Protein AF-A0A1Q3P8H7-F1 (afdb_monomer)

pLDDT: mean 76.1, std 19.23, range [32.09, 96.62]

Mean predicted aligned error: 11.78 Å

Nearest PDB structures (foldseek):
  8ebb-assembly1_A  TM=4.061E-01  e=4.211E+00  Fusarium oxysporum f. sp. lycopersici
  3k8h-assembly1_A  TM=2.492E-01  e=1.993E+00  Treponema pallidum
  5udn-assembly2_A  TM=1.879E-01  e=2.218E+00  Streptococcus pyogenes MGAS5005
  8qft-assembly1_A  TM=1.786E-01  e=2.468E+00  Clostridium botulinum
  3mdb-assembly2_D  TM=1.319E-01  e=9.901E+00  Homo sapiens

Foldseek 3Di:
DPCPVVVVVVVVVVVPPDPDQCPPWDKAQDDDPPFDWFDDPNWTWTDDQRWTWGDDPNTTTTDDDDFFGKDLDDHQQWDWAADPNAIWTDDPHWIWHDPDVSMITTHDDDCSQVVPPPDWALDDDPPWDWDRRRNDTWTDDPFWIWDWDAGPVRRITTGTDHGDD

Solvent-accessible surface area (backbone atoms only — not comparable to full-atom values): 9863 Å² total; per-residue (Å²): 142,83,60,70,73,57,56,56,53,52,54,55,60,68,67,63,72,83,78,75,84,75,68,78,76,47,72,39,74,70,78,66,91,84,39,44,81,40,76,47,96,91,43,66,28,38,36,48,81,67,45,32,32,36,77,47,91,92,28,26,30,57,46,81,79,58,72,71,36,62,39,70,67,80,40,71,34,45,39,80,26,43,52,96,92,43,74,33,38,34,43,95,95,41,37,28,37,79,74,47,95,70,30,33,26,30,43,74,77,60,61,70,54,64,76,65,46,86,56,61,30,74,58,83,62,90,82,54,42,82,42,72,43,66,87,38,78,34,34,34,42,92,50,38,34,27,39,81,43,70,46,96,88,69,50,55,26,36,39,78,72,35,26,61,134

Secondary structure (DSSP, 8-state):
--SHHHHHHHHHHHTT----------EESS--TTPEEEEETTEEEEEETTEEEEEETTEEEEEPPPTT-EESSPPTTPEEEEETTEEEEEETTEEEEEEETTEEEEEPPPHHHHHT----BSSPPTTPEEEEETTEEEEEETTEEEEEEE-TTS-EEEEEEEE--

Structure (mmCIF, N/CA/C/O backbone):
data_AF-A0A1Q3P8H7-F1
#
_entry.id   AF-A0A1Q3P8H7-F1
#
loop_
_atom_site.group_PDB
_atom_site.id
_atom_site.type_symbol
_atom_site.label_atom_id
_atom_site.label_alt_id
_atom_site.label_comp_id
_atom_site.label_asym_id
_atom_site.label_entity_id
_atom_site.label_seq_id
_atom_site.pdbx_PDB_ins_code
_atom_site.Cartn_x
_atom_site.Cartn_y
_atom_site.Cartn_z
_atom_site.occupancy
_atom_site.B_iso_or_equiv
_atom_site.auth_seq_id
_atom_site.auth_comp_id
_atom_site.auth_asym_id
_atom_site.auth_atom_id
_atom_site.pdbx_PDB_model_num
ATOM 1 N N . MET A 1 1 ? 49.990 -7.286 13.736 1.00 48.94 1 MET A N 1
ATOM 2 C CA . MET A 1 1 ? 48.854 -6.511 14.294 1.00 48.94 1 MET A CA 1
ATOM 3 C C . MET A 1 1 ? 48.051 -5.781 13.198 1.00 48.94 1 MET A C 1
ATOM 5 O O . MET A 1 1 ? 47.917 -4.568 13.252 1.00 48.94 1 MET A O 1
ATOM 9 N N . LYS A 1 2 ? 47.523 -6.482 12.177 1.00 50.12 2 LYS A N 1
ATOM 10 C CA . LYS A 1 2 ? 46.720 -5.855 11.090 1.00 50.12 2 LYS A CA 1
ATOM 11 C C . LYS A 1 2 ? 45.464 -6.645 10.671 1.00 50.12 2 LYS A C 1
ATOM 13 O O . LYS A 1 2 ? 44.780 -6.251 9.735 1.00 50.12 2 LYS A O 1
ATOM 18 N N . THR A 1 3 ? 45.128 -7.731 11.366 1.00 46.44 3 THR A N 1
ATOM 19 C CA . THR A 1 3 ? 43.982 -8.600 11.026 1.00 46.44 3 THR A CA 1
ATOM 20 C C . THR A 1 3 ? 42.871 -8.597 12.080 1.00 46.44 3 THR A C 1
ATOM 22 O O . THR A 1 3 ? 41.725 -8.865 11.736 1.00 46.44 3 THR A O 1
ATOM 25 N N . LEU A 1 4 ? 43.153 -8.193 13.327 1.00 40.34 4 LEU A N 1
ATOM 26 C CA . LEU A 1 4 ? 42.159 -8.167 14.412 1.00 40.34 4 LEU A CA 1
ATOM 27 C C . LEU A 1 4 ? 41.068 -7.089 14.213 1.00 40.34 4 LEU A C 1
ATOM 29 O O . LEU A 1 4 ? 39.893 -7.358 14.443 1.00 40.34 4 LEU A O 1
ATOM 33 N N . ASN A 1 5 ? 41.418 -5.911 13.674 1.00 35.06 5 ASN A N 1
ATOM 34 C CA . ASN A 1 5 ? 40.445 -4.837 13.400 1.00 35.06 5 ASN A CA 1
ATOM 35 C C . ASN A 1 5 ? 39.516 -5.122 12.209 1.00 35.06 5 ASN A C 1
ATOM 37 O O . ASN A 1 5 ? 38.523 -4.424 12.042 1.00 35.06 5 ASN A O 1
ATOM 41 N N . ARG A 1 6 ? 39.809 -6.128 11.373 1.00 42.66 6 ARG A N 1
ATOM 42 C CA . ARG A 1 6 ? 38.936 -6.499 10.244 1.00 42.66 6 ARG A CA 1
ATOM 43 C C . ARG A 1 6 ? 37.818 -7.448 10.674 1.00 42.66 6 ARG A C 1
ATOM 45 O O . ARG A 1 6 ? 36.704 -7.324 10.179 1.00 42.66 6 ARG A O 1
ATOM 52 N N . LEU A 1 7 ? 38.091 -8.326 11.642 1.00 34.97 7 LEU A N 1
ATOM 53 C CA . LEU A 1 7 ? 37.090 -9.242 12.193 1.00 34.97 7 LEU A CA 1
ATOM 54 C C . LEU A 1 7 ? 36.065 -8.504 13.072 1.00 34.97 7 LEU A C 1
ATOM 56 O O . LEU A 1 7 ? 34.875 -8.791 13.006 1.00 34.97 7 LEU A O 1
ATOM 60 N N . LEU A 1 8 ? 36.515 -7.502 13.839 1.00 34.69 8 LEU A N 1
ATOM 61 C CA . LEU A 1 8 ? 35.644 -6.705 14.710 1.00 34.69 8 LEU A CA 1
ATOM 62 C C . LEU A 1 8 ? 34.681 -5.804 13.910 1.00 34.69 8 LEU A C 1
ATOM 64 O O . LEU A 1 8 ? 33.526 -5.650 14.294 1.00 34.69 8 LEU A O 1
ATOM 68 N N . VAL A 1 9 ? 35.115 -5.284 12.753 1.00 39.12 9 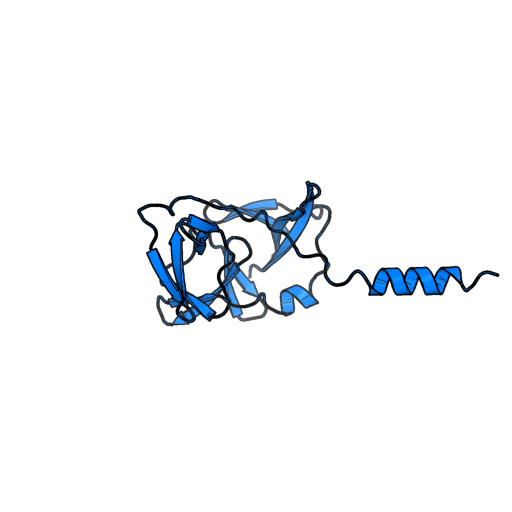VAL A N 1
ATOM 69 C CA . VAL A 1 9 ? 34.249 -4.524 11.827 1.00 39.12 9 VAL A CA 1
ATOM 70 C C . VAL A 1 9 ? 33.222 -5.433 11.136 1.00 39.12 9 VAL A C 1
ATOM 72 O O . VAL A 1 9 ? 32.076 -5.022 10.973 1.00 39.12 9 VAL A O 1
ATOM 75 N N . MET A 1 10 ? 33.572 -6.682 10.798 1.00 39.34 10 MET A N 1
ATOM 76 C CA . MET A 1 10 ? 32.607 -7.630 10.214 1.00 39.34 10 MET A CA 1
ATOM 77 C C . MET A 1 10 ? 31.563 -8.131 11.224 1.00 39.34 10 MET A C 1
ATOM 79 O O . MET A 1 10 ? 30.403 -8.296 10.856 1.00 39.34 10 MET A O 1
ATOM 83 N N . ILE A 1 11 ? 31.925 -8.293 12.502 1.00 32.34 11 ILE A N 1
ATOM 84 C CA . ILE A 1 11 ? 30.961 -8.635 13.564 1.00 32.34 11 ILE A CA 1
ATOM 85 C C . ILE A 1 11 ? 30.019 -7.451 13.858 1.00 32.34 11 ILE A C 1
ATOM 87 O O . ILE A 1 11 ? 28.828 -7.665 14.069 1.00 32.34 11 ILE A O 1
ATOM 91 N N . MET A 1 12 ? 30.496 -6.201 13.774 1.00 33.84 12 MET A N 1
ATOM 92 C CA . MET A 1 12 ? 29.629 -5.016 13.898 1.00 33.84 12 MET A CA 1
ATOM 93 C C . MET A 1 12 ? 28.712 -4.794 12.677 1.00 33.84 12 MET A C 1
ATOM 95 O O . MET A 1 12 ? 27.598 -4.299 12.839 1.00 33.84 12 MET A O 1
ATOM 99 N N . MET A 1 13 ? 29.113 -5.226 11.473 1.00 36.31 13 MET A N 1
ATOM 100 C CA . MET A 1 13 ? 28.232 -5.235 10.291 1.00 36.31 13 MET A CA 1
ATOM 101 C C . MET A 1 13 ? 27.178 -6.354 10.326 1.00 36.31 13 MET A C 1
ATOM 103 O O . MET A 1 13 ? 26.072 -6.154 9.833 1.00 36.31 13 MET A O 1
ATOM 107 N N . ALA A 1 14 ? 27.469 -7.502 10.947 1.00 36.66 14 ALA A N 1
ATOM 108 C CA . ALA A 1 14 ? 26.502 -8.595 11.109 1.00 36.66 14 ALA A CA 1
ATOM 109 C C . ALA A 1 14 ? 25.494 -8.362 12.257 1.00 36.66 14 ALA A C 1
ATOM 111 O O . ALA A 1 14 ? 24.408 -8.938 12.246 1.00 36.66 14 ALA A O 1
ATOM 112 N N . LEU A 1 15 ? 25.804 -7.469 13.207 1.00 32.09 15 LEU A N 1
ATOM 113 C CA . LEU A 1 15 ? 24.897 -7.032 14.280 1.00 32.09 15 LEU A CA 1
ATOM 114 C C . LEU A 1 15 ? 24.104 -5.755 13.931 1.00 32.09 15 LEU A C 1
ATOM 116 O O . LEU A 1 15 ? 23.605 -5.069 14.817 1.00 32.09 15 LEU A O 1
ATOM 120 N N . SER A 1 16 ? 24.004 -5.425 12.639 1.00 37.41 16 SER A N 1
ATOM 121 C CA . SER A 1 16 ? 23.152 -4.342 12.119 1.00 37.41 16 SER A CA 1
ATOM 122 C C . SER A 1 16 ? 21.854 -4.860 11.479 1.00 37.41 16 SER A C 1
ATOM 124 O O . SER A 1 16 ? 21.124 -4.096 10.851 1.00 37.41 16 SER A O 1
ATOM 126 N N . LEU A 1 17 ? 21.533 -6.152 11.636 1.00 41.47 17 LEU A N 1
ATOM 127 C CA . LEU A 1 17 ? 20.167 -6.631 11.431 1.00 41.47 17 LEU A CA 1
ATOM 128 C C . LEU A 1 17 ? 19.306 -6.212 12.633 1.00 41.47 17 LEU A C 1
ATOM 130 O O . LEU A 1 17 ? 19.651 -6.518 13.772 1.00 41.47 17 LEU A O 1
ATOM 134 N N . HIS A 1 18 ? 18.152 -5.607 12.338 1.00 43.00 18 HIS A N 1
ATOM 135 C CA . HIS A 1 18 ? 17.068 -5.207 13.253 1.00 43.00 18 HIS A CA 1
ATOM 136 C C . HIS A 1 18 ? 17.137 -3.789 13.848 1.00 43.00 18 HIS A C 1
ATOM 138 O O . HIS A 1 18 ? 16.864 -3.589 15.029 1.00 43.00 18 HIS A O 1
ATOM 144 N N . ALA A 1 19 ? 17.376 -2.771 13.018 1.00 32.09 19 ALA A N 1
ATOM 145 C CA . ALA A 1 19 ? 16.872 -1.431 13.322 1.00 32.09 19 ALA A CA 1
ATOM 146 C C . ALA A 1 19 ? 15.465 -1.283 12.722 1.00 32.09 19 ALA A C 1
ATOM 148 O O . ALA A 1 19 ? 15.285 -1.083 11.523 1.00 32.09 19 ALA A O 1
ATOM 149 N N . ASN A 1 20 ? 14.483 -1.491 13.596 1.00 40.59 20 ASN A N 1
ATOM 150 C CA . ASN A 1 20 ? 13.058 -1.225 13.446 1.00 40.59 20 ASN A CA 1
ATOM 151 C C . ASN A 1 20 ? 12.795 0.004 12.552 1.00 40.59 20 ASN A C 1
ATOM 153 O O . ASN A 1 20 ? 13.180 1.112 12.917 1.00 40.59 20 ASN A O 1
ATOM 157 N N . ALA A 1 21 ? 12.159 -0.195 11.393 1.00 38.22 21 ALA A N 1
ATOM 158 C CA . ALA A 1 21 ? 11.635 0.886 10.564 1.00 38.22 21 ALA A CA 1
ATOM 159 C C . ALA A 1 21 ? 10.493 1.556 11.340 1.00 38.22 21 ALA A C 1
ATOM 161 O O . ALA A 1 21 ? 9.335 1.140 11.262 1.00 38.22 21 ALA A O 1
ATOM 162 N N . GLN A 1 22 ? 10.828 2.552 12.153 1.00 40.44 22 GLN A N 1
ATOM 163 C CA . GLN A 1 22 ? 9.915 3.262 13.027 1.00 40.44 22 GLN A CA 1
ATOM 164 C C . GLN A 1 22 ? 9.149 4.306 12.206 1.00 40.44 22 GLN A C 1
ATOM 166 O O . GLN A 1 22 ? 9.232 5.515 12.418 1.00 40.44 22 GLN A O 1
ATOM 171 N N . SER A 1 23 ? 8.311 3.811 11.288 1.00 44.38 23 SER A N 1
ATOM 172 C CA . SER A 1 23 ? 7.213 4.576 10.702 1.00 44.38 23 SER A CA 1
ATOM 173 C C . SER A 1 23 ? 6.523 5.351 11.822 1.00 44.38 23 SER A C 1
ATOM 175 O O . SER A 1 23 ? 5.985 4.720 12.735 1.00 44.38 23 SER A O 1
ATOM 177 N N . SER A 1 24 ? 6.596 6.689 11.807 1.00 50.59 24 SER A N 1
ATOM 178 C CA . SER A 1 24 ? 6.070 7.525 12.888 1.00 50.59 24 SER A CA 1
ATOM 179 C C . SER A 1 24 ? 4.635 7.109 13.185 1.00 50.59 24 SER A C 1
ATOM 181 O O . SER A 1 24 ? 3.733 7.281 12.360 1.00 50.59 24 SER A O 1
ATOM 183 N N . VAL A 1 25 ? 4.445 6.489 14.349 1.00 61.34 25 VAL A N 1
ATOM 184 C CA . VAL A 1 25 ? 3.178 5.881 14.737 1.00 61.34 25 VAL A CA 1
ATOM 185 C C . VAL A 1 25 ? 2.180 7.013 14.939 1.00 61.34 25 VAL A C 1
ATOM 187 O O . VAL A 1 25 ? 2.146 7.664 15.980 1.00 61.34 25 VAL A O 1
ATOM 190 N N . THR A 1 26 ? 1.398 7.302 13.901 1.00 83.69 26 THR A N 1
ATOM 191 C CA . THR A 1 26 ? 0.453 8.417 13.921 1.00 83.69 26 THR A CA 1
ATOM 192 C C . THR A 1 26 ? -0.777 7.982 14.701 1.00 83.69 26 THR A C 1
ATOM 194 O O . THR A 1 26 ? -1.572 7.166 14.228 1.00 83.69 26 THR A O 1
ATOM 197 N N . VAL A 1 27 ? -0.922 8.518 15.912 1.00 88.69 27 VAL A N 1
ATOM 198 C CA . VAL A 1 27 ? -2.063 8.252 16.791 1.00 88.69 27 VAL A CA 1
ATOM 199 C C . VAL A 1 27 ? -3.097 9.358 16.628 1.00 88.69 27 VAL A C 1
ATOM 201 O O . VAL A 1 27 ? -2.793 10.543 16.739 1.00 88.69 27 VAL A O 1
ATOM 204 N N . ILE A 1 28 ? -4.344 8.970 16.383 1.00 88.56 28 ILE A N 1
ATOM 205 C CA . ILE A 1 28 ? -5.472 9.883 16.218 1.00 88.56 28 ILE A CA 1
ATOM 206 C C . ILE A 1 28 ? -6.596 9.524 17.178 1.00 88.56 28 ILE A C 1
ATOM 208 O O . ILE A 1 28 ? -6.812 8.368 17.541 1.00 88.56 28 ILE A O 1
ATOM 212 N N . ARG A 1 29 ? -7.385 10.526 17.564 1.00 91.38 29 ARG A N 1
ATOM 213 C CA . ARG A 1 29 ? -8.510 10.308 18.478 1.00 91.38 29 ARG A CA 1
ATOM 214 C C . ARG A 1 29 ? -9.645 9.517 17.829 1.00 91.38 29 ARG A C 1
ATOM 216 O O . ARG A 1 29 ? -10.258 8.687 18.495 1.00 91.38 29 ARG A O 1
ATOM 223 N N . ARG A 1 30 ? -9.960 9.803 16.562 1.00 92.00 30 ARG A N 1
ATOM 224 C CA . ARG A 1 30 ? -11.037 9.157 15.798 1.00 92.00 30 ARG A CA 1
ATOM 225 C C . ARG A 1 30 ? -10.683 9.111 14.309 1.00 92.00 30 ARG A C 1
ATOM 227 O O . ARG A 1 30 ? -10.201 10.127 13.811 1.00 92.00 30 ARG A O 1
ATOM 234 N N . PRO A 1 31 ? -10.960 8.002 13.603 1.00 92.19 31 PRO A N 1
ATOM 235 C CA . PRO A 1 31 ? -10.853 7.937 12.152 1.00 92.19 31 PRO A CA 1
ATOM 236 C C . PRO A 1 31 ? -11.831 8.905 11.472 1.00 92.19 31 PRO A C 1
ATOM 238 O O . PRO A 1 31 ? -12.802 9.344 12.104 1.00 92.19 31 PRO A O 1
ATOM 241 N N . PRO A 1 32 ? -11.627 9.199 10.176 1.00 93.44 32 PRO A N 1
ATOM 242 C CA . PRO A 1 32 ? -12.621 9.883 9.359 1.00 93.44 32 PRO A CA 1
ATOM 243 C C . PRO A 1 32 ? -14.004 9.237 9.502 1.00 93.44 32 PRO A C 1
ATOM 245 O O . PRO A 1 32 ? -14.133 8.008 9.543 1.00 93.44 32 PRO A O 1
ATOM 248 N N . ARG A 1 33 ? -15.048 10.069 9.585 1.00 91.38 33 ARG A N 1
ATOM 249 C CA . ARG A 1 33 ? -16.429 9.610 9.829 1.00 91.38 33 ARG A CA 1
ATOM 250 C C . ARG A 1 33 ? -16.941 8.664 8.744 1.00 91.38 33 ARG A C 1
ATOM 252 O O . ARG A 1 33 ? -17.718 7.770 9.041 1.00 91.38 33 ARG A O 1
ATOM 259 N N . GLU A 1 34 ? -16.457 8.841 7.523 1.00 91.50 34 GLU A N 1
ATOM 260 C CA . GLU A 1 34 ? -16.804 8.043 6.344 1.00 91.50 34 GLU A CA 1
ATOM 261 C C . GLU A 1 34 ? -15.940 6.780 6.195 1.00 91.50 34 GLU A C 1
ATOM 263 O O . GLU A 1 34 ? -15.976 6.104 5.165 1.00 91.50 34 GLU A O 1
ATOM 268 N N . SER A 1 35 ? -15.125 6.452 7.203 1.00 91.50 35 SER A N 1
ATOM 269 C CA . SER A 1 35 ? -14.317 5.236 7.172 1.00 91.50 35 SER A CA 1
ATOM 270 C C . SER A 1 35 ? -15.188 3.982 7.073 1.00 91.50 35 SER A C 1
ATOM 272 O O . SER A 1 35 ? -16.194 3.826 7.765 1.00 91.50 35 SER A O 1
ATOM 274 N N . LYS A 1 36 ? -14.764 3.051 6.220 1.00 92.19 36 LYS A N 1
ATOM 275 C CA . LYS A 1 36 ? -15.365 1.721 6.099 1.00 92.19 36 LYS A CA 1
ATOM 276 C C . LYS A 1 36 ? -14.694 0.776 7.085 1.00 92.19 36 LYS A C 1
ATOM 278 O O . LYS A 1 36 ? -13.483 0.843 7.273 1.00 92.19 36 LYS A O 1
ATOM 283 N N . ILE A 1 37 ? -15.463 -0.122 7.690 1.00 94.19 37 ILE A N 1
ATOM 284 C CA . ILE A 1 37 ? -14.904 -1.151 8.570 1.00 94.19 37 ILE A CA 1
ATOM 285 C C . ILE A 1 37 ? -14.508 -2.362 7.728 1.00 94.19 37 ILE A C 1
ATOM 287 O O . ILE A 1 37 ? -15.319 -2.893 6.971 1.00 94.19 37 ILE A O 1
ATOM 291 N N . VAL A 1 38 ? -13.269 -2.811 7.900 1.00 93.81 38 VAL A N 1
ATOM 292 C CA . VAL A 1 38 ? -12.744 -4.057 7.342 1.00 93.81 38 VAL A CA 1
ATOM 293 C C . VAL A 1 38 ? -12.286 -4.935 8.498 1.00 93.81 38 VAL A C 1
ATOM 295 O O . VAL A 1 38 ? -11.595 -4.466 9.400 1.00 93.81 38 VAL A O 1
ATOM 298 N N . VAL A 1 39 ? -12.688 -6.203 8.500 1.00 95.38 39 VAL A N 1
ATOM 299 C CA . VAL A 1 39 ? -12.319 -7.151 9.558 1.00 95.38 39 VAL A CA 1
ATOM 300 C C . VAL A 1 39 ? -11.282 -8.121 9.018 1.00 95.38 39 VAL A C 1
ATOM 302 O O . VAL A 1 39 ? -11.492 -8.729 7.972 1.00 95.38 39 VAL A O 1
ATOM 305 N N . HIS A 1 40 ? -10.179 -8.281 9.741 1.00 95.19 40 HIS A N 1
ATOM 306 C CA . HIS A 1 40 ? -9.145 -9.258 9.423 1.00 95.19 40 HIS A CA 1
ATOM 307 C C . HIS A 1 40 ? -8.578 -9.833 10.721 1.00 95.19 40 HIS A C 1
ATOM 309 O O . HIS A 1 40 ? -8.288 -9.080 11.649 1.00 95.19 40 HIS A O 1
ATOM 315 N N . ALA A 1 41 ? -8.470 -11.163 10.804 1.00 94.06 41 ALA A N 1
ATOM 316 C CA . ALA A 1 41 ? -7.998 -11.883 11.994 1.00 94.06 41 ALA A CA 1
ATOM 317 C C . ALA A 1 41 ? -8.667 -11.422 13.314 1.00 94.06 41 ALA A C 1
ATOM 319 O O . ALA A 1 41 ? -8.012 -11.237 14.335 1.00 94.06 41 ALA A O 1
ATOM 320 N N . GLY A 1 42 ? -9.981 -11.160 13.285 1.00 94.19 42 GLY A N 1
ATOM 321 C CA . GLY A 1 42 ? -10.746 -10.684 14.449 1.00 94.19 42 GLY A CA 1
ATOM 322 C C . GLY A 1 42 ? -10.548 -9.203 14.811 1.00 94.19 42 GLY A C 1
ATOM 323 O O . GLY A 1 42 ? -11.262 -8.683 15.666 1.00 94.19 42 GLY A O 1
ATOM 324 N N . VAL A 1 43 ? -9.643 -8.489 14.138 1.00 95.19 43 VAL A N 1
ATOM 325 C CA . VAL A 1 43 ? -9.395 -7.058 14.349 1.00 95.19 43 VAL A CA 1
ATOM 326 C C . VAL A 1 43 ? -10.231 -6.232 13.373 1.00 95.19 43 VAL A C 1
ATOM 328 O O . VAL A 1 43 ? -10.268 -6.503 12.172 1.00 95.19 43 VAL A O 1
ATOM 331 N N . ARG A 1 44 ? -10.905 -5.198 13.890 1.00 95.19 44 ARG A N 1
ATOM 332 C CA . ARG A 1 44 ? -11.653 -4.219 13.089 1.00 95.19 44 ARG A CA 1
ATOM 333 C C . ARG A 1 44 ? -10.743 -3.056 12.715 1.00 95.19 44 ARG A C 1
ATOM 335 O O . ARG A 1 44 ? -10.328 -2.298 13.586 1.00 95.19 44 ARG A O 1
ATOM 342 N N . TYR A 1 45 ? -10.476 -2.902 11.429 1.00 95.75 45 TYR A N 1
ATOM 343 C CA . TYR A 1 45 ? -9.752 -1.774 10.863 1.00 95.75 45 TYR A CA 1
ATOM 344 C C . TYR A 1 45 ? -10.749 -0.771 10.298 1.00 95.75 45 TYR A C 1
ATOM 346 O O . TYR A 1 45 ? -11.681 -1.146 9.588 1.00 95.75 45 TYR A O 1
ATOM 354 N N . HIS A 1 46 ? -10.539 0.508 10.582 1.00 94.62 46 HIS A N 1
ATOM 355 C CA . HIS A 1 46 ? -11.194 1.579 9.845 1.00 94.62 46 HIS A CA 1
ATOM 356 C C . HIS A 1 46 ? -10.343 1.912 8.628 1.00 94.62 46 HIS A C 1
ATOM 358 O O . HIS A 1 46 ? -9.135 2.087 8.745 1.00 94.62 46 HIS A O 1
ATOM 364 N N . TYR A 1 47 ? -10.967 2.003 7.466 1.00 90.69 47 TYR A N 1
ATOM 365 C CA . TYR A 1 47 ? -10.308 2.264 6.199 1.00 90.69 47 TYR A CA 1
ATOM 366 C C . TYR A 1 47 ? -10.899 3.510 5.550 1.00 90.69 47 TYR A C 1
ATOM 368 O O . TYR A 1 47 ? -12.115 3.603 5.369 1.00 90.69 47 TYR A O 1
ATOM 376 N N . TYR A 1 48 ? -10.046 4.464 5.185 1.00 88.38 48 TYR A N 1
ATOM 377 C CA . TYR A 1 48 ? -10.460 5.669 4.472 1.00 88.38 48 TYR A CA 1
ATOM 378 C C . TYR A 1 48 ? -9.340 6.168 3.558 1.00 88.38 48 TYR A C 1
ATOM 380 O O . TYR A 1 48 ? -8.219 6.377 4.012 1.00 88.38 48 TYR A O 1
ATOM 388 N N . GLY A 1 49 ? -9.632 6.346 2.265 1.00 80.69 49 GLY A N 1
ATOM 389 C CA . GLY A 1 49 ? -8.696 6.955 1.308 1.00 80.69 49 GLY A CA 1
ATOM 390 C C . GLY A 1 49 ? -7.340 6.246 1.168 1.00 80.69 49 GLY A C 1
ATOM 391 O O . GLY A 1 49 ? -6.349 6.896 0.853 1.00 80.69 49 GLY A O 1
ATOM 392 N N . GLY A 1 50 ? -7.263 4.937 1.432 1.00 80.69 50 GLY A N 1
ATOM 393 C CA . GLY A 1 50 ? -5.995 4.194 1.426 1.00 80.69 50 GLY A CA 1
ATOM 394 C C . GLY A 1 50 ? -5.275 4.111 2.773 1.00 80.69 50 GLY A C 1
ATOM 395 O O . GLY A 1 50 ? -4.268 3.418 2.866 1.00 80.69 50 GLY A O 1
ATOM 396 N N . VAL A 1 51 ? -5.785 4.775 3.812 1.00 87.81 51 VAL A N 1
ATOM 397 C CA . VAL A 1 51 ? -5.218 4.757 5.164 1.00 87.81 51 VAL A CA 1
ATOM 398 C C . VAL A 1 51 ? -5.996 3.777 6.035 1.00 87.81 51 VAL A C 1
ATOM 400 O O . VAL A 1 51 ? -7.231 3.776 6.030 1.00 87.81 51 VAL A O 1
ATOM 403 N N . TYR A 1 52 ? -5.270 2.957 6.794 1.00 91.81 52 TYR A N 1
ATOM 404 C CA . TYR A 1 52 ? -5.845 1.995 7.728 1.00 91.81 52 TYR A CA 1
ATOM 405 C C . TYR A 1 52 ? -5.605 2.454 9.157 1.00 91.81 52 TYR A C 1
ATOM 407 O O . TYR A 1 52 ? -4.490 2.810 9.530 1.00 91.81 52 TYR A O 1
ATOM 415 N N . TYR A 1 53 ? -6.658 2.410 9.963 1.00 93.69 53 TYR A N 1
ATOM 416 C CA . TYR A 1 53 ? -6.632 2.780 11.367 1.00 93.69 53 TYR A CA 1
ATOM 417 C C . TYR A 1 53 ? -7.020 1.574 12.213 1.00 93.69 53 TYR A C 1
ATOM 419 O O . TYR A 1 53 ? -8.118 1.026 12.076 1.00 93.69 53 TYR A O 1
ATOM 427 N N . LYS A 1 54 ? -6.122 1.170 13.107 1.00 94.00 54 LYS A N 1
ATOM 428 C CA . LYS A 1 54 ? -6.344 0.086 14.066 1.00 94.00 54 LYS A CA 1
ATOM 429 C C . LYS A 1 54 ? -6.689 0.679 15.439 1.00 94.00 54 LYS A C 1
ATOM 431 O O . LYS A 1 54 ? -6.081 1.682 15.814 1.00 94.00 54 LYS A O 1
ATOM 436 N N . PRO A 1 55 ? -7.624 0.093 16.20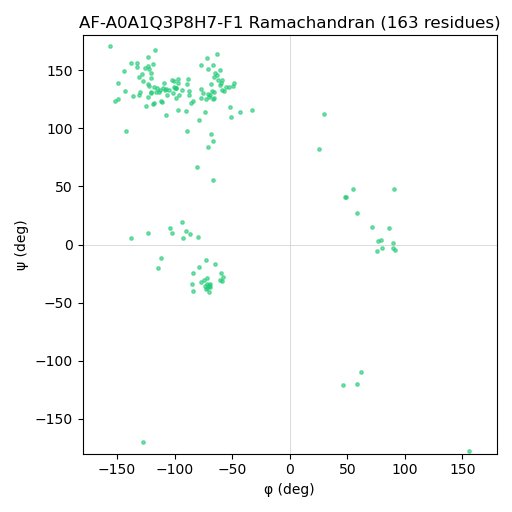4 1.00 93.00 55 PRO A N 1
ATOM 437 C CA . PRO A 1 55 ? -7.858 0.485 17.589 1.00 93.00 55 PRO A CA 1
ATOM 438 C C . PRO A 1 55 ? -6.580 0.402 18.433 1.00 93.00 55 PRO A C 1
ATOM 440 O O . PRO A 1 55 ? -5.840 -0.581 18.362 1.00 93.00 55 PRO A O 1
ATOM 443 N N . TYR A 1 56 ? -6.344 1.427 19.249 1.00 91.62 56 TYR A N 1
ATOM 444 C CA . TYR A 1 56 ? -5.224 1.515 20.182 1.00 91.62 56 TYR A CA 1
ATOM 445 C C . TYR A 1 56 ? -5.689 2.194 21.476 1.00 91.62 56 TYR A C 1
ATOM 447 O O . TYR A 1 56 ? -5.824 3.417 21.554 1.00 91.62 56 TYR A O 1
ATOM 455 N N . GLY A 1 57 ? -6.017 1.388 22.489 1.00 91.25 57 GLY A N 1
ATOM 456 C CA . GLY A 1 57 ? -6.645 1.873 23.719 1.00 91.25 57 GLY A CA 1
ATOM 457 C C . GLY A 1 57 ? -7.968 2.594 23.434 1.00 91.25 57 GLY A C 1
ATOM 458 O O . GLY A 1 57 ? -8.897 2.012 22.882 1.00 91.25 57 GLY A O 1
ATOM 459 N N . ARG A 1 58 ? -8.051 3.878 23.805 1.00 92.69 58 ARG A N 1
ATOM 460 C CA . ARG A 1 58 ? -9.216 4.754 23.539 1.00 92.69 58 ARG A CA 1
ATOM 461 C C . ARG A 1 58 ? -9.090 5.562 22.238 1.00 92.69 58 ARG A C 1
ATOM 463 O O . ARG A 1 58 ? -9.908 6.445 21.983 1.00 92.69 58 ARG A O 1
ATOM 470 N N . GLN A 1 59 ? -8.039 5.312 21.467 1.00 94.62 59 GLN A N 1
ATOM 471 C CA . GLN A 1 59 ? -7.654 6.034 20.260 1.00 94.62 59 GLN A CA 1
ATOM 472 C C . GLN A 1 59 ? -7.466 5.046 19.102 1.00 94.62 59 GLN A C 1
ATOM 474 O O . GLN A 1 59 ? -7.834 3.872 19.190 1.00 94.62 59 GLN A O 1
ATOM 479 N N . TYR A 1 60 ? -6.917 5.538 17.997 1.00 93.69 60 TYR A N 1
ATOM 480 C CA . TYR A 1 60 ? -6.589 4.759 16.816 1.00 93.69 60 TYR A CA 1
ATOM 481 C C . TYR A 1 60 ? -5.184 5.089 16.350 1.00 93.69 60 TYR A C 1
ATOM 483 O O . TYR A 1 60 ? -4.700 6.199 16.544 1.00 93.69 60 TYR A O 1
ATOM 491 N N . VAL A 1 61 ? -4.557 4.130 15.690 1.00 92.81 61 VAL A N 1
ATOM 492 C CA . VAL A 1 61 ? -3.222 4.269 15.125 1.00 92.81 61 VAL A CA 1
ATOM 493 C C . VAL A 1 61 ? -3.255 3.992 13.630 1.00 92.81 61 VAL A C 1
ATOM 495 O O . VAL A 1 61 ? -3.915 3.045 13.196 1.00 92.81 61 VAL A O 1
ATOM 498 N N . VAL A 1 62 ? -2.565 4.823 12.849 1.00 88.94 62 VAL A N 1
ATOM 499 C CA . VAL A 1 62 ? -2.342 4.585 11.419 1.00 88.94 62 VAL A CA 1
ATOM 500 C C . VAL A 1 62 ? -1.388 3.410 11.255 1.00 88.94 62 VAL A C 1
ATOM 502 O O . VAL A 1 62 ? -0.303 3.403 11.832 1.00 88.94 62 VAL A O 1
ATOM 505 N N . VAL A 1 63 ? -1.791 2.419 10.467 1.00 89.50 63 VAL A N 1
ATOM 506 C CA . VAL A 1 63 ? -1.019 1.197 10.233 1.00 89.50 63 VAL A CA 1
ATOM 507 C C . VAL A 1 63 ? -0.952 0.868 8.750 1.00 89.50 63 VAL A C 1
ATOM 509 O O . VAL A 1 63 ? -1.840 1.226 7.975 1.00 89.50 63 VAL A O 1
ATOM 512 N N . ARG A 1 64 ? 0.079 0.116 8.364 1.00 88.06 64 ARG A N 1
ATOM 513 C CA . ARG A 1 64 ? 0.051 -0.649 7.116 1.00 88.06 64 ARG A CA 1
ATOM 514 C C . ARG A 1 64 ? -0.984 -1.776 7.268 1.00 88.06 64 ARG A C 1
ATOM 516 O O . ARG A 1 64 ? -1.050 -2.375 8.347 1.00 88.06 64 ARG A O 1
ATOM 523 N N . PRO A 1 65 ? -1.819 -2.062 6.257 1.00 91.56 65 PRO A N 1
ATOM 524 C CA . PRO A 1 65 ? -2.733 -3.192 6.341 1.00 91.56 65 PRO A CA 1
ATOM 525 C C . PRO A 1 65 ? -1.945 -4.513 6.385 1.00 91.56 65 PRO A C 1
ATOM 527 O O . PRO A 1 65 ? -0.905 -4.611 5.733 1.00 91.56 65 PRO A O 1
ATOM 530 N N . PRO A 1 66 ? -2.414 -5.522 7.138 1.00 93.19 66 PRO A N 1
ATOM 531 C CA . PRO A 1 66 ? -1.789 -6.837 7.142 1.00 93.19 66 PRO A CA 1
ATOM 532 C C . PRO A 1 66 ? -2.030 -7.569 5.819 1.00 93.19 66 PRO A C 1
ATOM 534 O O . PRO A 1 66 ? -3.065 -7.390 5.171 1.00 93.19 66 PRO A O 1
ATOM 537 N N . VAL A 1 67 ? -1.088 -8.435 5.456 1.00 94.19 67 VAL A N 1
ATOM 538 C CA . VAL A 1 67 ? -1.229 -9.365 4.330 1.00 94.19 67 VAL A CA 1
ATOM 539 C C . VAL A 1 67 ? -2.437 -10.279 4.538 1.00 94.19 67 VAL A C 1
ATOM 541 O O . VAL A 1 67 ? -2.756 -10.676 5.658 1.00 94.19 67 VAL A O 1
ATOM 544 N N . GLY A 1 68 ? -3.159 -10.561 3.455 1.00 96.12 68 GLY A N 1
ATOM 545 C CA . GLY A 1 68 ? -4.421 -11.298 3.464 1.00 96.12 68 GLY A CA 1
ATOM 546 C C . GLY A 1 68 ? -5.642 -10.454 3.853 1.00 96.12 68 GLY A C 1
ATOM 547 O O . GLY A 1 68 ? -6.769 -10.957 3.853 1.00 96.12 68 GLY A O 1
ATOM 548 N N . LEU A 1 69 ? -5.480 -9.171 4.204 1.00 96.44 69 LEU A N 1
ATOM 549 C CA . LEU A 1 69 ? -6.622 -8.277 4.407 1.00 96.44 69 LEU A CA 1
ATOM 550 C C . LEU A 1 69 ? -7.334 -8.034 3.076 1.00 96.44 69 LEU A C 1
ATOM 552 O O . LEU A 1 69 ? -6.708 -7.687 2.079 1.00 96.44 69 LEU A O 1
ATOM 556 N N . ARG A 1 70 ? -8.665 -8.172 3.072 1.00 95.25 70 ARG A N 1
ATOM 557 C CA . ARG A 1 70 ? -9.486 -8.013 1.866 1.00 95.25 70 ARG A CA 1
ATOM 558 C C . ARG A 1 70 ? -10.299 -6.729 1.889 1.00 95.25 70 ARG A C 1
ATOM 560 O O . ARG A 1 70 ? -10.986 -6.445 2.868 1.00 95.25 70 ARG A O 1
ATOM 567 N N . VAL A 1 71 ? -10.290 -5.996 0.781 1.00 93.25 71 VAL A N 1
ATOM 568 C CA . VAL A 1 71 ? -11.073 -4.772 0.577 1.00 93.2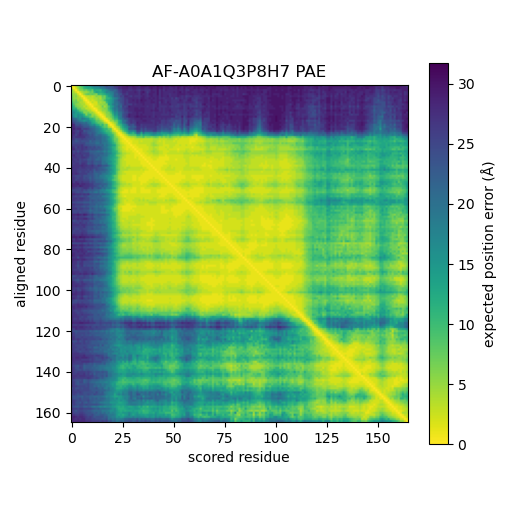5 71 VAL A CA 1
ATOM 569 C C . VAL A 1 71 ? -11.995 -4.893 -0.633 1.00 93.25 71 VAL A C 1
ATOM 571 O O . VAL A 1 71 ? -11.720 -5.606 -1.594 1.00 93.25 71 VAL A O 1
ATOM 574 N N . ALA A 1 72 ? -13.124 -4.186 -0.585 1.00 91.19 72 ALA A N 1
ATOM 575 C CA . ALA A 1 72 ? -14.068 -4.099 -1.703 1.00 91.19 72 ALA A CA 1
ATOM 576 C C . ALA A 1 72 ? -13.684 -3.018 -2.725 1.00 91.19 72 ALA A C 1
ATOM 578 O O . ALA A 1 72 ? -14.122 -3.044 -3.868 1.00 91.19 72 ALA A O 1
ATOM 579 N N . VAL A 1 73 ? -12.924 -2.019 -2.277 1.00 89.38 73 VAL A N 1
ATOM 580 C CA . VAL A 1 73 ? -12.564 -0.838 -3.057 1.00 89.38 73 VAL A CA 1
ATOM 581 C C . VAL A 1 73 ? -11.086 -0.583 -2.822 1.00 89.38 73 VAL A C 1
ATOM 583 O O . VAL A 1 73 ? -10.651 -0.541 -1.670 1.00 89.38 73 VAL A O 1
ATOM 586 N N . LEU A 1 74 ? -10.333 -0.449 -3.909 1.00 90.38 74 LEU A N 1
ATOM 587 C CA . LEU A 1 74 ? -8.920 -0.105 -3.855 1.00 90.38 74 LEU A CA 1
ATOM 588 C C . LEU A 1 74 ? -8.725 1.323 -3.317 1.00 90.38 74 LEU A C 1
ATOM 590 O O . LEU A 1 74 ? -9.617 2.165 -3.458 1.00 90.38 74 LEU A O 1
ATOM 594 N N . PRO A 1 75 ? -7.556 1.623 -2.727 1.00 88.69 75 PRO A N 1
ATOM 595 C CA . PRO A 1 75 ? -7.172 2.989 -2.392 1.00 88.69 75 PRO A CA 1
ATOM 596 C C . PRO A 1 75 ? -7.356 3.954 -3.556 1.00 88.69 75 PRO A C 1
ATOM 598 O O . PRO A 1 75 ? -6.971 3.660 -4.684 1.00 88.69 75 PRO A O 1
ATOM 601 N N . VAL A 1 76 ? -7.901 5.136 -3.267 1.00 82.81 76 VAL A N 1
ATOM 602 C CA . VAL A 1 76 ? -7.893 6.237 -4.234 1.00 82.81 76 VAL A CA 1
ATOM 603 C C . VAL A 1 76 ? -6.440 6.521 -4.615 1.00 82.81 76 VAL A C 1
ATOM 605 O O . VAL A 1 76 ? -5.569 6.615 -3.744 1.00 82.81 76 VAL A O 1
ATOM 608 N N . GLY A 1 77 ? -6.179 6.637 -5.914 1.00 78.88 77 GLY A N 1
ATOM 609 C CA . GLY A 1 77 ? -4.826 6.863 -6.405 1.00 78.88 77 GLY A CA 1
ATOM 610 C C . GLY A 1 77 ? -3.987 5.609 -6.620 1.00 78.88 77 GLY A C 1
ATOM 611 O O . GLY A 1 77 ? -2.773 5.739 -6.719 1.00 78.88 77 GLY A O 1
ATOM 612 N N . TYR A 1 78 ? -4.583 4.411 -6.645 1.00 86.75 78 TYR A N 1
ATOM 613 C CA . TYR A 1 78 ? -3.824 3.202 -6.961 1.00 86.75 78 TYR A CA 1
ATOM 614 C C . TYR A 1 78 ? -3.262 3.247 -8.390 1.00 86.75 78 TYR A C 1
ATOM 616 O O . TYR A 1 78 ? -3.895 3.769 -9.310 1.00 86.75 78 TYR A O 1
ATOM 624 N N . ALA A 1 79 ? -2.082 2.664 -8.569 1.00 84.50 79 ALA A N 1
ATOM 625 C CA . ALA A 1 79 ? -1.496 2.373 -9.866 1.00 84.50 79 ALA A CA 1
ATOM 626 C C . ALA A 1 79 ? -1.750 0.905 -10.225 1.00 84.50 79 ALA A C 1
ATOM 628 O O . ALA A 1 79 ? -1.548 0.026 -9.388 1.00 84.50 79 ALA A O 1
ATOM 629 N N . SER A 1 80 ? -2.173 0.632 -11.458 1.00 88.75 80 SER A N 1
ATOM 630 C CA . SER A 1 80 ? -2.132 -0.722 -12.018 1.00 88.75 80 SER A CA 1
ATOM 631 C C . SER A 1 80 ? -0.741 -0.959 -12.589 1.00 88.75 80 SER A C 1
ATOM 633 O O . SER A 1 80 ? -0.286 -0.178 -13.424 1.00 88.75 80 SER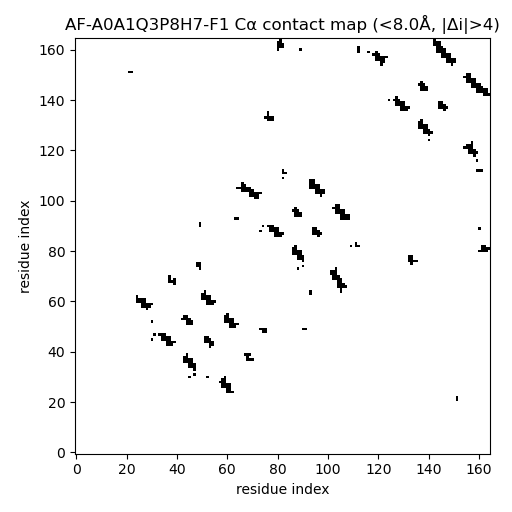 A O 1
ATOM 635 N N . VAL A 1 81 ? -0.065 -2.004 -12.127 1.00 84.38 81 VAL A N 1
ATOM 636 C CA . VAL A 1 81 ? 1.288 -2.358 -12.567 1.00 84.38 81 VAL A CA 1
ATOM 637 C C . VAL A 1 81 ? 1.346 -3.837 -12.916 1.00 84.38 81 VAL A C 1
ATOM 639 O O . VAL A 1 81 ? 0.724 -4.659 -12.242 1.00 84.38 81 VAL A O 1
ATOM 642 N N . THR A 1 82 ? 2.116 -4.184 -13.941 1.00 84.88 82 THR A N 1
ATOM 643 C CA . THR A 1 82 ? 2.397 -5.583 -14.271 1.00 84.88 82 THR A CA 1
ATOM 644 C C . THR A 1 82 ? 3.764 -5.936 -13.702 1.00 84.88 82 THR A C 1
ATOM 646 O O . THR A 1 82 ? 4.756 -5.239 -13.927 1.00 84.88 82 THR A O 1
ATOM 649 N N . ILE A 1 83 ? 3.822 -7.005 -12.908 1.00 82.75 83 ILE A N 1
ATOM 650 C CA . ILE A 1 83 ? 5.068 -7.516 -12.332 1.00 82.75 83 ILE A CA 1
ATOM 651 C C . ILE A 1 83 ? 5.182 -8.981 -12.736 1.00 82.75 83 ILE A C 1
ATOM 653 O O . ILE A 1 83 ? 4.286 -9.789 -12.481 1.00 82.75 83 ILE A O 1
ATOM 657 N N . GLY A 1 84 ? 6.252 -9.307 -13.462 1.00 82.94 84 GLY A N 1
ATOM 658 C CA . GLY A 1 84 ? 6.346 -10.579 -14.171 1.00 82.94 84 GLY A CA 1
ATOM 659 C C . GLY A 1 84 ? 5.231 -10.692 -15.213 1.00 82.94 84 GLY A C 1
ATOM 660 O O . GLY A 1 84 ? 5.255 -9.996 -16.223 1.00 82.94 84 GLY A O 1
ATOM 661 N N . ARG A 1 85 ? 4.256 -11.569 -14.963 1.00 83.44 85 ARG A N 1
ATOM 662 C CA . ARG A 1 85 ? 3.060 -11.765 -15.809 1.00 83.44 85 ARG A CA 1
ATOM 663 C C . ARG A 1 85 ? 1.751 -11.569 -15.044 1.00 83.44 85 ARG A C 1
ATOM 665 O O . ARG A 1 85 ? 0.693 -11.948 -15.538 1.00 83.44 85 ARG A O 1
ATOM 672 N N . MET A 1 86 ? 1.824 -11.054 -13.818 1.00 86.38 86 MET A N 1
ATOM 673 C CA . MET A 1 86 ? 0.661 -10.890 -12.957 1.00 86.38 86 MET A CA 1
ATOM 674 C C . MET A 1 86 ? 0.327 -9.403 -12.791 1.00 86.38 86 MET A C 1
ATOM 676 O O . MET A 1 86 ? 1.234 -8.594 -12.567 1.00 86.38 86 MET A O 1
ATOM 680 N N . PRO A 1 87 ? -0.959 -9.026 -12.901 1.00 91.25 87 PRO A N 1
ATOM 681 C CA . PRO A 1 87 ? -1.396 -7.672 -12.613 1.00 91.25 87 PRO A CA 1
ATOM 682 C C . PRO A 1 87 ? -1.469 -7.444 -11.101 1.00 91.25 87 PRO A C 1
ATOM 684 O O . PRO A 1 87 ? -2.062 -8.231 -10.359 1.00 91.25 87 PRO A O 1
ATOM 687 N N . TYR A 1 88 ? -0.921 -6.318 -10.661 1.00 92.25 88 TYR A N 1
ATOM 688 C CA . TYR A 1 88 ? -1.000 -5.830 -9.291 1.00 92.25 88 TYR A CA 1
ATOM 689 C C . TYR A 1 88 ? -1.611 -4.434 -9.261 1.00 92.25 88 TYR A C 1
ATOM 691 O O . TYR A 1 88 ? -1.480 -3.640 -10.194 1.00 92.25 88 TYR A O 1
ATOM 699 N N . PHE A 1 89 ? -2.234 -4.109 -8.135 1.00 92.00 89 PHE A N 1
ATOM 700 C CA . PHE A 1 89 ? -2.661 -2.757 -7.814 1.00 92.00 89 PHE A CA 1
ATOM 701 C C . PHE A 1 89 ? -1.800 -2.240 -6.671 1.00 92.00 89 PHE A C 1
ATOM 703 O O . PHE A 1 89 ? -1.743 -2.847 -5.605 1.00 92.00 89 PHE A O 1
ATOM 710 N N . TYR A 1 90 ? -1.125 -1.122 -6.883 1.00 87.19 90 TYR A N 1
ATOM 711 C CA . TYR A 1 90 ? -0.177 -0.554 -5.940 1.00 87.19 90 TYR A CA 1
ATOM 712 C C . TYR A 1 90 ? -0.678 0.775 -5.387 1.00 87.19 90 TYR A C 1
ATOM 714 O O . TYR A 1 90 ? -1.057 1.664 -6.148 1.00 87.19 90 TYR A O 1
ATOM 722 N N . ALA A 1 91 ? -0.649 0.952 -4.068 1.00 84.44 91 ALA A N 1
ATOM 723 C CA . ALA A 1 91 ? -0.963 2.236 -3.453 1.00 84.44 91 ALA A CA 1
ATOM 724 C C . ALA A 1 91 ? -0.250 2.427 -2.11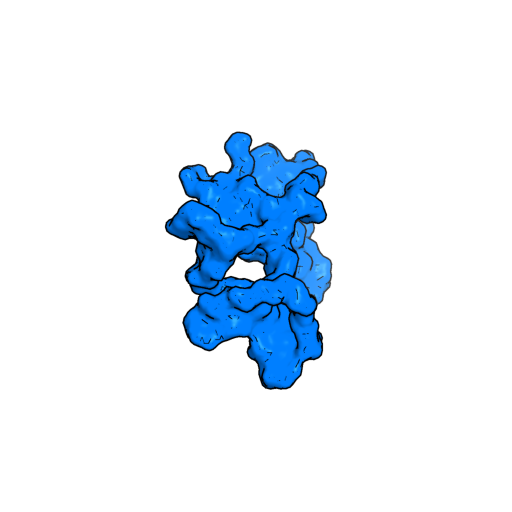2 1.00 84.44 91 ALA A C 1
ATOM 726 O O . ALA A 1 91 ? -0.455 1.648 -1.182 1.00 84.44 91 ALA A O 1
ATOM 727 N N . GLY A 1 92 ? 0.530 3.508 -1.993 1.00 77.56 92 GLY A N 1
ATOM 728 C CA . GLY A 1 92 ? 1.156 3.934 -0.736 1.00 77.56 92 GLY A CA 1
ATOM 729 C C . GLY A 1 92 ? 1.993 2.839 -0.083 1.00 77.56 92 GLY A C 1
ATOM 730 O O . GLY A 1 92 ? 1.808 2.550 1.098 1.00 77.56 92 GLY A O 1
ATOM 731 N N . GLY A 1 93 ? 2.844 2.176 -0.868 1.00 79.88 93 GLY A N 1
ATOM 732 C CA . GLY A 1 93 ? 3.646 1.053 -0.392 1.00 79.88 93 GLY A CA 1
ATOM 733 C C . GLY A 1 93 ? 2.906 -0.277 -0.226 1.00 79.88 93 GLY A C 1
ATOM 734 O O . GLY A 1 93 ? 3.520 -1.222 0.261 1.00 79.88 93 GLY A O 1
ATOM 735 N N . VAL A 1 94 ? 1.622 -0.398 -0.568 1.00 87.38 94 VAL A N 1
ATOM 736 C CA . VAL A 1 94 ? 0.854 -1.644 -0.399 1.00 87.38 94 VAL A CA 1
ATOM 737 C C . VAL A 1 94 ? 0.489 -2.232 -1.756 1.00 87.38 94 VAL A C 1
ATOM 739 O O . VAL A 1 94 ? -0.024 -1.515 -2.617 1.00 87.38 94 VAL A O 1
ATOM 742 N N . TYR A 1 95 ? 0.715 -3.536 -1.914 1.00 92.31 95 TYR A N 1
ATOM 743 C CA . TYR A 1 95 ? 0.317 -4.301 -3.090 1.00 92.31 95 TYR A CA 1
ATOM 744 C C . TYR A 1 95 ? -1.003 -5.017 -2.837 1.00 92.31 95 TYR A C 1
ATOM 746 O O . TYR A 1 95 ? -1.233 -5.575 -1.763 1.00 92.31 95 TYR A O 1
ATOM 754 N N . TYR A 1 96 ? -1.858 -5.006 -3.851 1.00 94.75 96 TYR A N 1
ATOM 755 C CA . TYR A 1 96 ? -3.119 -5.720 -3.869 1.00 94.75 96 TYR A CA 1
ATOM 756 C C . TYR A 1 96 ? -3.226 -6.560 -5.137 1.00 94.75 96 TYR A C 1
ATOM 758 O O . TYR A 1 96 ? -2.799 -6.134 -6.211 1.00 94.75 96 TYR A O 1
ATOM 766 N N . VAL A 1 97 ? -3.881 -7.710 -5.027 1.00 95.81 97 VAL A N 1
ATOM 767 C CA . VAL A 1 97 ? -4.308 -8.530 -6.169 1.00 95.81 97 VAL A CA 1
ATOM 768 C C . VAL A 1 97 ? -5.820 -8.669 -6.169 1.00 95.81 97 VAL A C 1
ATOM 770 O O . VAL A 1 97 ? -6.467 -8.551 -5.125 1.00 95.81 97 VAL A O 1
ATOM 773 N N . GLN A 1 98 ? -6.409 -8.920 -7.335 1.00 96.56 98 GLN A N 1
ATOM 774 C CA . GLN A 1 98 ? -7.822 -9.266 -7.405 1.00 96.56 98 GLN A CA 1
ATOM 775 C C . GLN A 1 98 ? -8.019 -10.697 -6.892 1.00 96.56 98 GLN A C 1
ATOM 777 O O . GLN A 1 98 ? -7.557 -11.653 -7.503 1.00 96.56 98 GLN A O 1
ATOM 782 N N . TYR A 1 99 ? -8.718 -10.837 -5.768 1.00 96.25 99 TYR A N 1
ATOM 783 C CA . TYR A 1 99 ? -9.047 -12.134 -5.173 1.00 96.25 99 TYR A CA 1
ATOM 784 C C . TYR A 1 99 ? -10.306 -12.738 -5.807 1.00 96.25 99 TYR A C 1
ATOM 786 O O . TYR A 1 99 ? -10.394 -13.937 -6.052 1.00 96.25 99 TYR A O 1
ATOM 794 N N . SER A 1 100 ? -11.301 -11.892 -6.076 1.00 95.69 100 SER A N 1
ATOM 795 C CA . SER A 1 100 ? -12.507 -12.238 -6.827 1.00 95.69 100 SER A CA 1
ATOM 796 C C . SER A 1 100 ? -13.107 -10.967 -7.449 1.00 95.69 100 SER A C 1
ATOM 798 O O . SER A 1 100 ? -12.636 -9.862 -7.149 1.00 95.69 100 SER A O 1
ATOM 800 N N . PRO A 1 101 ? -14.120 -11.057 -8.332 1.00 94.75 101 PRO A N 1
ATOM 801 C CA . PRO A 1 101 ? -14.741 -9.868 -8.911 1.00 94.75 101 PRO A CA 1
ATOM 802 C C . PRO A 1 101 ? -15.177 -8.865 -7.825 1.00 94.75 101 PRO A C 1
ATOM 804 O O . PRO A 1 101 ? -15.976 -9.185 -6.947 1.00 94.75 101 PRO A O 1
ATOM 807 N N . GLY A 1 102 ? -14.607 -7.653 -7.849 1.00 90.56 102 GLY A N 1
ATOM 808 C CA . GLY A 1 102 ? -14.867 -6.604 -6.851 1.00 90.56 102 GLY A CA 1
ATOM 809 C C . GLY A 1 102 ? -14.272 -6.833 -5.448 1.00 90.56 102 GLY A C 1
ATOM 810 O O . GLY A 1 102 ? -14.683 -6.170 -4.492 1.00 90.56 102 GLY A O 1
ATOM 811 N N . ARG A 1 103 ? -13.327 -7.767 -5.284 1.00 95.19 103 ARG A N 1
ATOM 812 C CA . ARG A 1 103 ? -12.619 -8.038 -4.022 1.00 95.19 103 ARG A CA 1
ATOM 813 C C . ARG A 1 103 ? -11.119 -8.093 -4.269 1.00 95.19 103 ARG A C 1
ATOM 815 O O . ARG A 1 103 ? -10.651 -8.854 -5.110 1.00 95.19 103 ARG A O 1
ATOM 822 N N . TYR A 1 104 ? -10.378 -7.335 -3.476 1.00 96.06 104 TYR A N 1
ATOM 823 C CA . TYR A 1 104 ? -8.928 -7.234 -3.575 1.00 96.06 104 TYR A CA 1
ATOM 824 C C . TYR A 1 104 ? -8.292 -7.661 -2.264 1.00 96.06 104 TYR A C 1
ATOM 826 O O . TYR A 1 104 ? -8.844 -7.381 -1.201 1.00 96.06 104 TYR A O 1
ATOM 834 N N . GLU A 1 105 ? -7.153 -8.331 -2.332 1.00 96.62 105 GLU A N 1
ATOM 835 C CA . GLU A 1 105 ? -6.417 -8.835 -1.176 1.00 96.62 105 GLU A CA 1
ATOM 836 C C . GLU A 1 105 ? -5.045 -8.177 -1.102 1.00 96.62 105 GLU A C 1
ATOM 838 O O . GLU A 1 105 ? -4.375 -8.045 -2.122 1.00 96.62 105 GLU A O 1
ATOM 843 N N . VAL A 1 106 ? -4.651 -7.750 0.098 1.00 95.88 106 VAL A N 1
ATOM 844 C CA . VAL A 1 106 ? -3.306 -7.247 0.386 1.00 95.88 106 VAL A CA 1
ATOM 845 C C . VAL A 1 106 ? -2.321 -8.403 0.312 1.00 95.88 106 VAL A C 1
ATOM 847 O O . VAL A 1 106 ? -2.510 -9.412 0.989 1.00 95.88 106 VAL A O 1
ATOM 850 N N . VAL A 1 107 ? -1.252 -8.234 -0.454 1.00 94.88 107 VAL A N 1
ATOM 851 C CA . VAL A 1 107 ? -0.200 -9.239 -0.625 1.00 94.88 107 VAL A CA 1
ATOM 852 C C . VAL A 1 107 ? 1.158 -8.671 -0.245 1.00 94.88 107 VAL A C 1
ATOM 854 O O . VAL A 1 107 ? 1.341 -7.451 -0.181 1.00 94.88 107 VAL A O 1
ATOM 857 N N . GLU A 1 108 ? 2.109 -9.565 0.009 1.00 88.50 108 GLU A N 1
ATOM 858 C CA . GLU A 1 108 ? 3.513 -9.171 0.080 1.00 88.50 108 GLU A CA 1
ATOM 859 C C . GLU A 1 108 ? 3.965 -8.566 -1.261 1.00 88.50 108 GLU A C 1
ATOM 861 O O . GLU A 1 108 ? 3.437 -8.938 -2.318 1.00 88.50 108 GLU A O 1
ATOM 866 N N . PRO A 1 109 ? 4.932 -7.630 -1.250 1.00 83.25 109 PRO A N 1
ATOM 867 C CA . PRO A 1 109 ? 5.593 -7.193 -2.470 1.00 83.25 109 PRO A CA 1
ATOM 868 C C . PRO A 1 109 ? 6.139 -8.401 -3.250 1.00 83.25 109 PRO A C 1
ATOM 870 O O . PRO A 1 109 ? 6.755 -9.272 -2.635 1.00 83.25 109 PRO A O 1
ATOM 873 N N . PRO A 1 110 ? 5.954 -8.464 -4.580 1.00 81.88 110 PRO A N 1
ATOM 874 C CA . PRO A 1 110 ? 6.456 -9.584 -5.371 1.00 81.88 110 PRO A CA 1
ATOM 875 C C . PRO A 1 110 ? 7.974 -9.713 -5.268 1.00 81.88 110 PRO A C 1
ATOM 877 O O . PRO A 1 110 ? 8.695 -8.710 -5.322 1.00 81.88 110 PRO A O 1
ATOM 880 N N . GLU A 1 111 ? 8.468 -10.946 -5.154 1.00 78.88 111 GLU A N 1
ATOM 881 C CA . GLU A 1 111 ? 9.901 -11.215 -5.026 1.00 78.88 111 GLU A CA 1
ATOM 882 C C . GLU A 1 111 ? 10.682 -10.673 -6.224 1.00 78.88 111 GLU A C 1
ATOM 884 O O . GLU A 1 111 ? 11.793 -10.187 -6.050 1.00 78.88 111 GLU A O 1
ATOM 889 N N . GLU A 1 112 ? 10.100 -10.637 -7.427 1.00 71.25 112 GLU A N 1
ATOM 890 C CA . GLU A 1 112 ? 10.739 -10.090 -8.627 1.00 71.25 112 GLU A CA 1
ATOM 891 C C . GLU A 1 112 ? 11.116 -8.613 -8.479 1.00 71.25 112 GLU A C 1
ATOM 893 O O . GLU A 1 112 ? 12.038 -8.147 -9.152 1.00 71.25 112 GLU A O 1
ATOM 898 N N . LEU A 1 113 ? 10.440 -7.867 -7.601 1.00 68.88 113 LEU A N 1
ATOM 899 C CA . LEU A 1 113 ? 10.858 -6.514 -7.249 1.00 68.88 113 LEU A CA 1
ATOM 900 C C . LEU A 1 113 ? 12.088 -6.526 -6.343 1.00 68.88 113 LEU A C 1
ATOM 902 O O . LEU A 1 113 ? 12.951 -5.669 -6.500 1.00 68.88 113 LEU A O 1
ATOM 906 N N . ALA A 1 114 ? 12.201 -7.497 -5.436 1.00 62.09 114 ALA A N 1
ATOM 907 C CA . ALA A 1 114 ? 13.359 -7.674 -4.565 1.00 62.09 114 ALA A CA 1
ATOM 908 C C . ALA A 1 114 ? 14.587 -8.203 -5.328 1.00 62.09 114 ALA A C 1
ATOM 910 O O . ALA A 1 114 ? 15.696 -7.735 -5.088 1.00 62.09 114 ALA A O 1
ATOM 911 N N . VAL A 1 115 ? 14.413 -9.116 -6.293 1.00 49.75 115 VAL A N 1
ATOM 912 C CA . VAL A 1 115 ? 15.533 -9.676 -7.077 1.00 49.75 115 VAL A CA 1
ATOM 913 C C . VAL A 1 115 ? 16.026 -8.702 -8.155 1.00 49.75 115 VAL A C 1
ATOM 915 O O . VAL A 1 115 ? 17.221 -8.636 -8.424 1.00 49.75 115 VAL A O 1
ATOM 918 N N . ASN A 1 116 ? 15.136 -7.879 -8.724 1.00 49.38 116 ASN A N 1
ATOM 919 C CA . ASN A 1 116 ? 15.510 -6.781 -9.627 1.00 49.38 116 ASN A CA 1
ATOM 920 C C . ASN A 1 116 ? 15.761 -5.458 -8.887 1.00 49.38 116 ASN A C 1
ATOM 922 O O . ASN A 1 116 ? 15.875 -4.405 -9.521 1.00 49.38 116 ASN A O 1
ATOM 926 N N . SER A 1 117 ? 15.851 -5.491 -7.552 1.00 49.03 117 SER A N 1
ATOM 927 C CA . SER A 1 117 ? 16.287 -4.348 -6.764 1.00 49.03 117 SER A CA 1
ATOM 928 C C . SER A 1 117 ? 17.779 -4.122 -6.988 1.00 49.03 117 SER A C 1
ATOM 930 O O . SER A 1 117 ? 18.609 -4.342 -6.105 1.00 49.03 117 SER A O 1
ATOM 932 N N . THR A 1 118 ? 18.097 -3.414 -8.069 1.00 47.69 118 THR A N 1
ATOM 933 C CA . THR A 1 118 ? 19.074 -2.316 -8.004 1.00 47.69 118 THR A CA 1
ATOM 934 C C . THR A 1 118 ? 18.490 -1.179 -7.134 1.00 47.69 118 THR A C 1
ATOM 936 O O . THR A 1 118 ? 18.233 -0.070 -7.583 1.00 47.69 118 THR A O 1
ATOM 939 N N . SER A 1 119 ? 18.129 -1.589 -5.910 1.00 51.88 119 SER A N 1
ATOM 940 C CA . SER A 1 119 ? 18.192 -1.004 -4.581 1.00 51.88 119 SER A CA 1
ATOM 941 C C . SER A 1 119 ? 18.102 0.503 -4.514 1.00 51.88 119 SER A C 1
ATOM 943 O O . SER A 1 119 ? 19.043 1.174 -4.919 1.00 51.88 119 SER A O 1
ATOM 945 N N . GLN A 1 120 ? 16.984 0.983 -3.946 1.00 54.16 120 GLN A N 1
ATOM 946 C CA . GLN A 1 120 ? 16.822 2.309 -3.338 1.00 54.16 120 GLN A CA 1
ATOM 947 C C . GLN A 1 120 ? 17.794 3.331 -3.912 1.00 54.16 120 GLN A C 1
ATOM 949 O O . GLN A 1 120 ? 18.859 3.589 -3.349 1.00 54.16 120 GLN A O 1
ATOM 954 N N . LEU A 1 121 ? 17.442 3.887 -5.065 1.00 57.94 121 LEU A N 1
ATOM 955 C CA . LEU A 1 121 ? 18.327 4.858 -5.673 1.00 57.94 121 LEU A CA 1
ATOM 956 C C . LEU A 1 121 ? 18.350 6.090 -4.770 1.00 57.94 121 LEU A C 1
ATOM 958 O O . LEU A 1 121 ? 17.295 6.637 -4.454 1.00 57.94 121 LEU A O 1
ATOM 962 N N . SER A 1 122 ? 19.538 6.517 -4.348 1.00 58.22 122 SER A N 1
ATOM 963 C CA . SER A 1 122 ? 19.723 7.768 -3.600 1.00 58.22 122 SER A CA 1
ATOM 964 C C . SER A 1 122 ? 19.373 9.001 -4.444 1.00 58.22 122 SER A C 1
ATOM 966 O O . SER A 1 122 ? 19.141 10.080 -3.906 1.00 58.22 122 SER A O 1
ATOM 968 N N . ALA A 1 123 ? 19.301 8.837 -5.767 1.00 65.1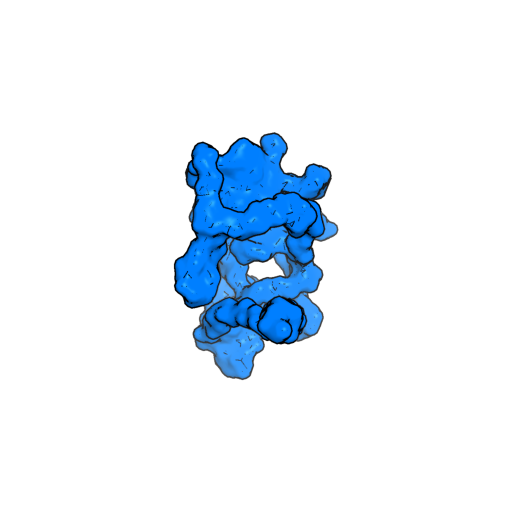2 123 ALA A N 1
ATOM 969 C CA . ALA A 1 123 ? 18.862 9.839 -6.725 1.00 65.12 123 ALA A CA 1
ATOM 970 C C . ALA A 1 123 ? 18.079 9.178 -7.868 1.00 65.12 123 ALA A C 1
ATOM 972 O O . ALA A 1 123 ? 18.349 8.037 -8.232 1.00 65.12 123 ALA A O 1
ATOM 973 N N . LEU A 1 124 ? 17.121 9.893 -8.459 1.00 69.19 124 LEU A N 1
ATOM 974 C CA . LEU A 1 124 ? 16.444 9.404 -9.662 1.00 69.19 124 LEU A CA 1
ATOM 975 C C . LEU A 1 124 ? 17.448 9.238 -10.810 1.00 69.19 124 LEU A C 1
ATOM 977 O O . LEU A 1 124 ? 18.317 10.096 -10.973 1.00 69.19 124 LEU A O 1
ATOM 981 N N . PRO A 1 125 ? 17.315 8.181 -11.625 1.00 66.06 125 PRO A N 1
ATOM 982 C CA . PRO A 1 125 ? 18.153 8.015 -12.799 1.00 66.06 125 PRO A CA 1
ATOM 983 C C . PRO A 1 125 ? 17.871 9.130 -13.817 1.00 66.06 125 PRO A C 1
ATOM 985 O O . PRO A 1 125 ? 16.745 9.628 -13.927 1.00 66.06 125 PRO A O 1
ATOM 988 N N . GLU A 1 126 ? 18.907 9.532 -14.553 1.00 69.81 126 GLU A N 1
ATOM 989 C CA . GLU A 1 126 ? 18.806 10.569 -15.580 1.00 69.81 126 GLU A CA 1
ATOM 990 C C . GLU A 1 126 ? 17.778 10.161 -16.651 1.00 69.81 126 GLU A C 1
ATOM 992 O O . GLU A 1 126 ? 17.756 9.018 -17.103 1.00 69.81 126 GLU A O 1
ATOM 997 N N . GLY A 1 127 ? 16.881 11.081 -17.019 1.00 74.44 127 GLY A N 1
ATOM 998 C CA . GLY A 1 127 ? 15.781 10.810 -17.954 1.00 74.44 127 GLY A CA 1
ATOM 999 C C . GLY A 1 127 ? 14.473 10.322 -17.315 1.00 74.44 127 GLY A C 1
ATOM 1000 O O . GLY A 1 127 ? 13.499 10.100 -18.034 1.00 74.44 127 GLY A O 1
ATOM 1001 N N . ALA A 1 128 ? 14.400 10.196 -15.985 1.00 82.12 128 ALA A N 1
ATOM 1002 C CA . ALA A 1 128 ? 13.143 9.897 -15.301 1.00 82.12 128 ALA A CA 1
ATOM 1003 C C . ALA A 1 128 ? 12.117 11.042 -15.443 1.00 82.12 128 ALA A C 1
ATOM 1005 O O . ALA A 1 128 ? 12.402 12.207 -15.162 1.00 82.12 128 ALA A O 1
ATOM 1006 N N . GLN A 1 129 ? 10.885 10.700 -15.818 1.00 82.69 129 GLN A N 1
ATOM 1007 C CA . GLN A 1 129 ? 9.763 11.628 -15.953 1.00 82.69 129 GLN A CA 1
ATOM 1008 C C . GLN A 1 129 ? 8.846 11.535 -14.733 1.00 82.69 129 GLN A C 1
ATOM 1010 O O . GLN A 1 129 ? 8.493 10.438 -14.301 1.00 82.69 129 GLN A O 1
ATOM 1015 N N . SER A 1 130 ? 8.408 12.667 -14.175 1.00 84.69 130 SER A N 1
ATOM 1016 C CA . SER A 1 130 ? 7.361 12.636 -13.151 1.00 84.69 130 SER A CA 1
ATOM 1017 C C . SER A 1 130 ? 5.996 12.421 -13.795 1.00 84.69 130 SER A C 1
ATOM 1019 O O . SER A 1 130 ? 5.587 13.217 -14.639 1.00 84.69 130 SER A O 1
ATOM 1021 N N . VAL A 1 131 ? 5.269 11.407 -13.345 1.00 82.56 131 VAL A N 1
ATOM 1022 C CA . VAL A 1 131 ? 3.920 11.091 -13.818 1.00 82.56 131 VAL A CA 1
ATOM 1023 C C . VAL A 1 131 ? 2.950 11.083 -12.647 1.00 82.56 131 VAL A C 1
ATOM 1025 O O . VAL A 1 131 ? 3.261 10.581 -11.569 1.00 82.56 131 VAL A O 1
ATOM 1028 N N . TYR A 1 132 ? 1.766 11.657 -12.846 1.00 78.12 132 TYR A N 1
ATOM 1029 C CA . TYR A 1 132 ? 0.694 11.579 -11.861 1.00 78.12 132 TYR A CA 1
ATOM 1030 C C . TYR A 1 132 ? -0.247 10.448 -12.241 1.00 78.12 132 TYR A C 1
ATOM 1032 O O . TYR A 1 132 ? -0.911 10.510 -13.272 1.00 78.12 132 TYR A O 1
ATOM 1040 N N . ILE A 1 133 ? -0.317 9.427 -11.392 1.00 69.62 133 ILE A N 1
ATOM 1041 C CA . ILE A 1 133 ? -1.255 8.319 -11.554 1.00 69.62 133 ILE A CA 1
ATOM 1042 C C . ILE A 1 133 ? -2.320 8.492 -10.483 1.00 69.62 133 ILE A C 1
ATOM 1044 O O . ILE A 1 133 ? -2.034 8.430 -9.287 1.00 69.62 133 ILE A O 1
ATOM 1048 N N . ALA A 1 134 ? -3.536 8.814 -10.931 1.00 65.44 134 ALA A N 1
ATOM 104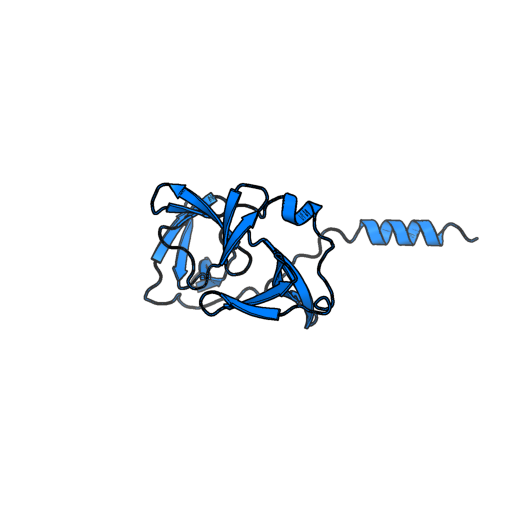9 C CA . ALA A 1 134 ? -4.709 9.006 -10.082 1.00 65.44 134 ALA A CA 1
ATOM 1050 C C . ALA A 1 134 ? -4.457 9.936 -8.862 1.00 65.44 134 ALA A C 1
ATOM 1052 O O . ALA A 1 134 ? -4.929 9.698 -7.753 1.00 65.44 134 ALA A O 1
ATOM 1053 N N . GLY A 1 135 ? -3.706 11.024 -9.080 1.00 65.69 135 GLY A N 1
ATOM 1054 C CA . GLY A 1 135 ? -3.437 12.068 -8.080 1.00 65.69 135 GLY A CA 1
ATOM 1055 C C . GLY A 1 135 ? -2.203 11.841 -7.199 1.00 65.69 135 GLY A C 1
ATOM 1056 O O . GLY A 1 135 ? -1.858 12.724 -6.416 1.00 65.69 135 GLY A O 1
ATOM 1057 N N . ARG A 1 136 ? -1.499 10.710 -7.337 1.00 72.88 136 ARG A N 1
ATOM 1058 C CA . ARG A 1 136 ? -0.205 10.459 -6.681 1.00 72.88 136 ARG A CA 1
ATOM 1059 C C . ARG A 1 136 ? 0.945 10.640 -7.664 1.00 72.88 136 ARG A C 1
ATOM 1061 O O . ARG A 1 136 ? 0.825 10.270 -8.831 1.00 72.88 136 ARG A O 1
ATOM 1068 N N . LYS A 1 137 ? 2.053 11.220 -7.195 1.00 81.19 137 LYS A N 1
ATOM 1069 C CA . LYS A 1 137 ? 3.253 11.446 -8.007 1.00 81.19 137 LYS A CA 1
ATOM 1070 C C . LYS A 1 137 ? 4.137 10.200 -7.996 1.00 81.19 137 LYS A C 1
ATOM 1072 O O . LYS A 1 137 ? 4.611 9.792 -6.942 1.00 81.19 137 LYS A O 1
ATOM 1077 N N . TYR A 1 138 ? 4.400 9.672 -9.179 1.00 83.19 138 TYR A N 1
ATOM 1078 C CA . TYR A 1 138 ? 5.368 8.619 -9.453 1.00 83.19 138 TYR A CA 1
ATOM 1079 C C . TYR A 1 138 ? 6.463 9.160 -10.371 1.00 83.19 138 TYR A C 1
ATOM 1081 O O . TYR A 1 138 ? 6.329 10.230 -10.972 1.00 83.19 138 TYR A O 1
ATOM 1089 N N . TYR A 1 139 ? 7.546 8.408 -10.499 1.00 84.81 139 TYR A N 1
ATOM 1090 C CA . TYR A 1 139 ? 8.617 8.682 -11.447 1.00 84.81 139 TYR A CA 1
ATOM 1091 C C . TYR A 1 139 ? 8.751 7.487 -12.381 1.00 84.81 139 TYR A C 1
ATOM 1093 O O . TYR A 1 139 ? 8.782 6.356 -11.912 1.00 84.81 139 TYR A O 1
ATOM 1101 N N . LYS A 1 140 ? 8.782 7.715 -13.691 1.00 82.75 140 LYS A N 1
ATOM 1102 C CA . LYS A 1 140 ? 8.872 6.665 -14.709 1.00 82.75 140 LYS A CA 1
ATOM 1103 C C . LYS A 1 140 ? 10.180 6.816 -15.480 1.00 82.75 140 LYS A C 1
ATOM 1105 O O . LYS A 1 140 ? 10.482 7.913 -15.941 1.00 82.75 140 LYS A O 1
ATOM 1110 N N . ILE A 1 141 ? 10.931 5.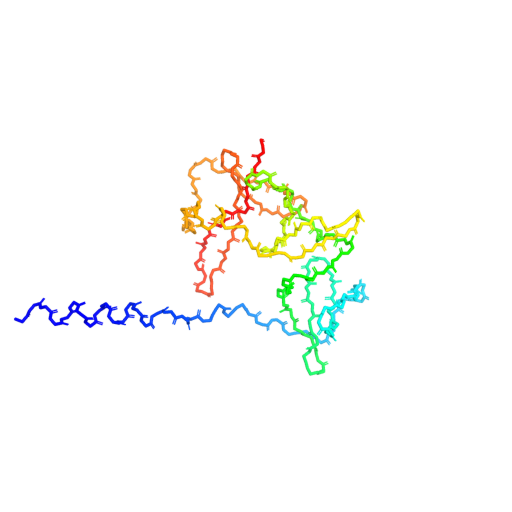730 -15.642 1.00 81.38 141 ILE A N 1
ATOM 1111 C CA . ILE A 1 141 ? 12.041 5.650 -16.603 1.00 81.38 141 ILE A CA 1
ATOM 1112 C C . ILE A 1 141 ? 11.891 4.380 -17.435 1.00 81.38 141 ILE A C 1
ATOM 1114 O O . ILE A 1 141 ? 11.648 3.306 -16.879 1.00 81.38 141 ILE A O 1
ATOM 1118 N N . ASN A 1 142 ? 12.001 4.498 -18.762 1.00 82.81 142 ASN A N 1
ATOM 1119 C CA . ASN A 1 142 ? 11.561 3.450 -19.690 1.00 82.81 142 ASN A CA 1
ATOM 1120 C C . ASN A 1 142 ? 10.169 2.972 -19.259 1.00 82.81 142 ASN A C 1
ATOM 1122 O O . ASN A 1 142 ? 9.298 3.814 -19.080 1.00 82.81 142 ASN A O 1
ATOM 1126 N N . ASP A 1 143 ? 9.992 1.690 -18.950 1.00 79.50 143 ASP A N 1
ATOM 1127 C CA . ASP A 1 143 ? 8.727 1.156 -18.445 1.00 79.50 143 ASP A CA 1
ATOM 1128 C C . ASP A 1 143 ? 8.717 0.876 -16.947 1.00 79.50 143 ASP A C 1
ATOM 1130 O O . ASP A 1 143 ? 7.812 0.225 -16.462 1.00 79.50 143 ASP A O 1
ATOM 1134 N N . THR A 1 144 ? 9.682 1.366 -16.170 1.00 79.50 144 THR A N 1
ATOM 1135 C CA . THR A 1 144 ? 9.735 1.124 -14.719 1.00 79.50 144 THR A CA 1
ATOM 1136 C C . THR A 1 144 ? 9.229 2.330 -13.934 1.00 79.50 144 THR A C 1
ATOM 1138 O O . THR A 1 144 ? 9.671 3.457 -14.160 1.00 79.50 144 THR A O 1
ATOM 1141 N N . TYR A 1 145 ? 8.322 2.089 -12.987 1.00 81.81 145 TYR A N 1
ATOM 1142 C CA . TYR A 1 145 ? 7.799 3.093 -12.065 1.00 81.81 145 TYR A CA 1
ATOM 1143 C C . TYR A 1 145 ? 8.534 3.060 -10.729 1.00 81.81 145 TYR A C 1
ATOM 1145 O O . TYR A 1 145 ? 8.822 1.993 -10.183 1.00 81.81 145 TYR A O 1
ATOM 1153 N N . TYR A 1 146 ? 8.752 4.247 -10.173 1.00 79.69 146 TYR A N 1
ATOM 1154 C CA . TYR A 1 146 ? 9.389 4.484 -8.889 1.00 79.69 146 TYR A CA 1
ATOM 1155 C C . TYR A 1 146 ? 8.505 5.381 -8.021 1.00 79.69 146 TYR A C 1
ATOM 1157 O O . TYR A 1 146 ? 7.933 6.365 -8.501 1.00 79.69 146 TYR A O 1
ATOM 1165 N N . GLU A 1 147 ? 8.438 5.079 -6.728 1.00 79.56 147 GLU A N 1
ATOM 1166 C CA . GLU A 1 147 ? 7.883 5.969 -5.706 1.00 79.56 147 GLU A CA 1
ATOM 1167 C C . GLU A 1 147 ? 9.023 6.492 -4.825 1.00 79.56 147 GLU A C 1
ATOM 1169 O O . GLU A 1 147 ? 9.956 5.763 -4.477 1.00 79.56 147 GLU A O 1
ATOM 1174 N N . LYS A 1 148 ? 8.963 7.781 -4.484 1.00 77.19 148 LYS A N 1
ATOM 1175 C CA . LYS A 1 148 ? 9.894 8.394 -3.538 1.00 77.19 148 LYS A CA 1
ATOM 1176 C C . LYS A 1 148 ? 9.562 7.914 -2.126 1.00 77.19 148 LYS A C 1
ATOM 1178 O O . LYS A 1 148 ? 8.446 8.107 -1.655 1.00 77.19 148 LYS A O 1
ATOM 1183 N N . SER A 1 149 ? 10.549 7.362 -1.439 1.00 67.06 149 SER A N 1
ATOM 1184 C CA . SER A 1 149 ? 10.505 7.007 -0.026 1.00 67.06 149 SER A CA 1
ATOM 1185 C C . SER A 1 149 ? 11.506 7.865 0.737 1.00 67.06 149 SER A C 1
ATOM 1187 O O . SER A 1 149 ? 12.648 8.020 0.311 1.00 67.06 149 SER A O 1
ATOM 1189 N N . VAL A 1 150 ? 11.095 8.417 1.872 1.00 67.38 150 VAL A N 1
ATOM 1190 C CA . VAL A 1 150 ? 11.961 9.239 2.725 1.00 67.38 150 VAL A CA 1
ATOM 1191 C C . VAL A 1 150 ? 12.222 8.474 4.016 1.00 67.38 150 VAL A C 1
ATOM 1193 O O . VAL A 1 150 ? 11.282 8.067 4.696 1.00 67.38 150 VAL A O 1
ATOM 1196 N N . SER A 1 151 ? 13.495 8.249 4.321 1.00 58.59 151 SER A N 1
ATOM 1197 C CA . SER A 1 151 ? 13.953 7.639 5.569 1.00 58.59 151 SER A CA 1
ATOM 1198 C C . SER A 1 151 ? 13.789 8.611 6.742 1.00 58.59 151 SER A C 1
ATOM 1200 O O . SER A 1 151 ? 13.724 9.824 6.555 1.00 58.59 151 SER A O 1
ATOM 1202 N N . GLU A 1 152 ? 13.776 8.100 7.975 1.00 48.66 152 GLU A N 1
ATOM 1203 C CA . GLU A 1 152 ? 13.604 8.916 9.193 1.00 48.66 152 GLU A CA 1
ATOM 1204 C C . GLU A 1 152 ? 14.662 10.017 9.365 1.00 48.66 152 GL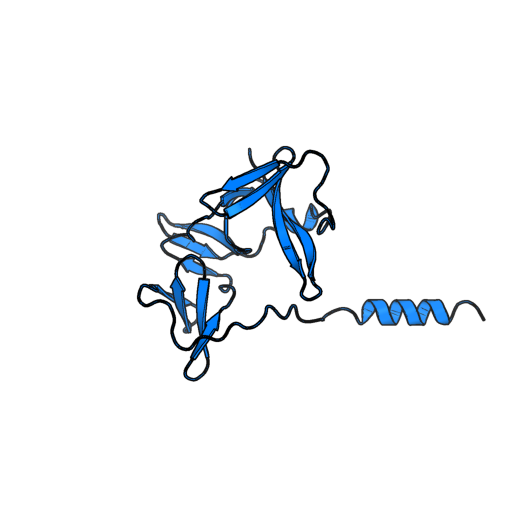U A C 1
ATOM 1206 O O . GLU A 1 152 ? 14.386 11.063 9.942 1.00 48.66 152 GLU A O 1
ATOM 1211 N N . ASN A 1 153 ? 15.862 9.814 8.818 1.00 55.56 153 ASN A N 1
ATOM 1212 C CA . ASN A 1 153 ? 16.940 10.805 8.802 1.00 55.56 153 ASN A CA 1
ATOM 1213 C C . ASN A 1 153 ? 16.782 11.881 7.706 1.00 55.56 153 ASN A C 1
ATOM 1215 O O . ASN A 1 153 ? 17.701 12.668 7.491 1.00 55.56 153 ASN A O 1
ATOM 1219 N N . GLY A 1 154 ? 15.657 11.893 6.983 1.00 61.56 154 GLY A N 1
ATOM 1220 C CA . GLY A 1 154 ? 15.393 12.805 5.869 1.00 61.56 154 GLY A CA 1
ATOM 1221 C C . GLY A 1 154 ? 16.066 12.406 4.554 1.00 61.56 154 GLY A C 1
ATOM 1222 O O . GLY A 1 154 ? 15.963 13.143 3.577 1.00 61.56 154 GLY A O 1
ATOM 1223 N N . SER A 1 155 ? 16.747 11.257 4.502 1.00 66.75 155 SER A N 1
ATOM 1224 C CA . SER A 1 155 ? 17.358 10.766 3.269 1.00 66.75 155 SER A CA 1
ATOM 1225 C C . SER A 1 155 ? 16.284 10.296 2.292 1.00 66.75 155 SER A C 1
ATOM 1227 O O . SER A 1 155 ? 15.394 9.521 2.644 1.00 66.75 155 SER A O 1
ATOM 1229 N N . GLU A 1 156 ? 16.362 10.779 1.058 1.00 73.75 156 GLU A N 1
ATOM 1230 C CA . GLU A 1 156 ? 15.440 10.408 -0.006 1.00 73.75 156 GLU A CA 1
ATOM 1231 C C . GLU A 1 156 ? 15.958 9.177 -0.752 1.00 73.75 156 GLU A C 1
ATOM 1233 O O . GLU A 1 156 ? 17.143 9.066 -1.059 1.00 73.75 156 GLU A O 1
ATOM 1238 N N . SER A 1 157 ? 15.053 8.257 -1.062 1.00 72.69 157 SER A N 1
ATOM 1239 C CA . SER A 1 157 ? 15.315 7.081 -1.884 1.00 72.69 157 SER A CA 1
ATOM 1240 C C . SER A 1 157 ? 14.167 6.858 -2.861 1.00 72.69 157 SER A C 1
ATOM 1242 O O . SER A 1 157 ? 13.041 7.291 -2.618 1.00 72.69 157 SER A O 1
ATOM 1244 N N . TYR A 1 158 ? 14.430 6.171 -3.966 1.00 75.25 158 TYR A N 1
ATOM 1245 C CA . TYR A 1 158 ? 13.410 5.828 -4.955 1.00 75.25 158 TYR A CA 1
ATOM 1246 C C . TYR A 1 158 ? 13.283 4.311 -5.053 1.00 75.25 158 TYR A C 1
ATOM 1248 O O . TYR A 1 158 ? 14.263 3.614 -5.319 1.00 75.25 158 TYR A O 1
ATOM 1256 N N . VAL A 1 159 ? 12.077 3.801 -4.800 1.00 75.06 159 VAL A N 1
ATOM 1257 C CA . VAL A 1 159 ? 11.775 2.364 -4.748 1.00 75.06 159 VAL A CA 1
ATOM 1258 C C . VAL A 1 159 ? 11.023 1.969 -6.007 1.00 75.06 159 VAL A C 1
ATOM 1260 O O . VAL A 1 159 ? 10.071 2.650 -6.379 1.00 75.06 159 VAL A O 1
ATOM 1263 N N . VAL A 1 160 ? 11.434 0.875 -6.648 1.00 77.56 160 VAL A N 1
ATOM 1264 C CA . VAL A 1 160 ? 10.720 0.306 -7.798 1.00 77.56 160 VAL A CA 1
ATOM 1265 C C . VAL A 1 160 ? 9.360 -0.214 -7.338 1.00 77.56 160 VAL A C 1
ATOM 1267 O O . VAL A 1 160 ? 9.285 -1.019 -6.411 1.00 77.56 160 VAL A O 1
ATOM 1270 N N . VAL A 1 161 ? 8.290 0.234 -7.994 1.00 77.31 161 VAL A N 1
ATOM 1271 C CA . VAL A 1 161 ? 6.909 -0.147 -7.645 1.00 77.31 161 VAL A CA 1
ATOM 1272 C C . VAL A 1 161 ? 6.225 -1.011 -8.699 1.00 77.31 161 VAL A C 1
ATOM 1274 O O . VAL A 1 161 ? 5.173 -1.584 -8.439 1.00 77.31 161 VAL A O 1
ATOM 1277 N N . GLY A 1 162 ? 6.817 -1.132 -9.888 1.00 74.50 162 GLY A N 1
ATOM 1278 C CA . GLY A 1 162 ? 6.322 -2.011 -10.943 1.00 74.50 162 GLY A CA 1
ATOM 1279 C C . GLY A 1 162 ? 6.754 -1.564 -12.331 1.00 74.50 162 GLY A C 1
ATOM 1280 O O . GLY A 1 162 ? 7.491 -0.583 -12.471 1.00 74.50 162 GLY A O 1
ATOM 1281 N N . LYS A 1 163 ? 6.293 -2.287 -13.356 1.00 74.38 163 LYS A N 1
ATOM 1282 C CA . LYS A 1 163 ? 6.538 -1.945 -14.757 1.00 74.38 163 LYS A CA 1
ATOM 1283 C C . LYS A 1 163 ? 5.232 -1.715 -15.530 1.00 74.38 163 LYS A C 1
ATOM 1285 O O . LYS A 1 163 ? 4.205 -2.310 -15.201 1.00 74.38 163 LYS A O 1
ATOM 1290 N N . ALA A 1 164 ? 5.276 -0.809 -16.503 1.00 65.31 164 ALA A N 1
ATOM 1291 C CA . ALA A 1 164 ? 4.309 -0.717 -17.593 1.00 65.31 164 ALA A CA 1
ATOM 1292 C C . ALA A 1 164 ? 4.607 -1.812 -18.627 1.00 65.31 164 ALA A C 1
ATOM 1294 O O . ALA A 1 164 ? 5.744 -2.274 -18.728 1.00 65.31 164 ALA A O 1
ATOM 1295 N N . GLU A 1 165 ? 3.572 -2.213 -19.360 1.00 56.94 165 GLU A N 1
ATOM 1296 C CA . GLU A 1 165 ? 3.722 -2.933 -20.631 1.00 56.94 165 GLU A CA 1
ATOM 1297 C C . GLU A 1 165 ? 4.104 -1.978 -21.764 1.00 56.94 165 GLU A C 1
ATOM 1299 O O . GLU A 1 165 ? 3.663 -0.801 -21.711 1.00 56.94 165 GLU A O 1
#

Radius of gyration: 19.09 Å; Cα contacts (8 Å, |Δi|>4): 273; chains: 1; bounding box: 66×25×44 Å

Sequence (165 aa):
MKTLNRLLVMIMMALSLHANAQSSVTVIRRPPRESKIVVHAGVRYHYYGGVYYKPYGRQYVVVRPPVGLRVAVLPVGYASVTIGRMPYFYAGGVYYVQYSPGRYEVVEPPEELAVNSTSQLSALPEGAQSVYIAGRKYYKINDTYYEKSVSENGSESYVVVGKAE